Protein AF-A0A520EBV9-F1 (afdb_monomer)

Mean predicted aligned error: 3.5 Å

Sequence (101 aa):
MTHWFDLEPVGVDFFDTAPHIFTYSIDLAAEPDVVWAGLTADEPLSWCRLLTKVHYTSPRPYGVGTRRIAEVGGGAMQMREKFITWDDETRRHSFYVEQSN

Foldseek 3Di:
DDDKDFDDDDAPCCCVVPPDHDDDDDDDPDDLLVLLCQCLPQWHPVVPPQFPTKGWPDDDDDFAQTWMWTAGRNNPKIFIKGWHGDDPVVSDIDIDTRMMD

Structure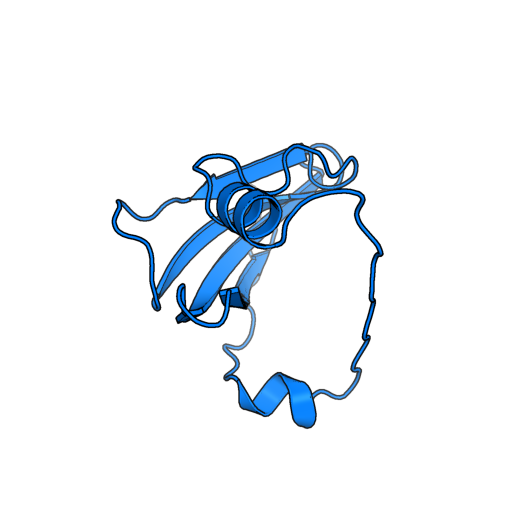 (mmCIF, N/CA/C/O backbone):
data_AF-A0A520EBV9-F1
#
_entry.id   AF-A0A520EBV9-F1
#
loop_
_atom_site.group_PDB
_atom_site.id
_atom_site.type_symbol
_atom_site.label_atom_id
_atom_site.label_alt_id
_atom_site.label_comp_id
_atom_site.label_asym_id
_atom_site.label_entity_id
_atom_site.label_seq_id
_atom_site.pdbx_PDB_ins_code
_atom_site.Cartn_x
_atom_site.Cartn_y
_atom_site.Cartn_z
_atom_site.occupancy
_atom_site.B_iso_or_equiv
_atom_site.auth_seq_id
_atom_site.auth_comp_id
_atom_site.auth_asym_id
_atom_site.auth_atom_id
_atom_site.pdbx_PDB_model_num
ATOM 1 N N . MET A 1 1 ? -7.734 14.746 22.010 1.00 68.06 1 MET A N 1
ATOM 2 C CA . MET A 1 1 ? -7.036 13.513 21.594 1.00 68.06 1 MET A CA 1
ATOM 3 C C . MET A 1 1 ? -7.636 13.097 20.272 1.00 68.06 1 MET A C 1
ATOM 5 O O . MET A 1 1 ? -8.855 13.119 20.167 1.00 68.06 1 MET A O 1
ATOM 9 N N . THR A 1 2 ? -6.811 12.791 19.280 1.00 83.62 2 THR A N 1
ATOM 10 C CA . THR A 1 2 ? -7.279 12.278 17.990 1.00 83.62 2 THR A CA 1
ATOM 11 C C . THR A 1 2 ? -7.861 10.878 18.193 1.00 83.62 2 THR A C 1
ATOM 13 O O . THR A 1 2 ? -7.189 10.028 18.781 1.00 83.62 2 THR A O 1
ATOM 16 N N . HIS A 1 3 ? -9.119 10.668 17.802 1.00 91.81 3 HIS A N 1
ATOM 17 C CA . HIS A 1 3 ? -9.789 9.375 17.936 1.00 91.81 3 HIS A CA 1
ATOM 18 C C . HIS A 1 3 ? -9.479 8.514 16.715 1.00 91.81 3 HIS A C 1
ATOM 20 O O . HIS A 1 3 ? -9.347 9.048 15.624 1.00 91.81 3 HIS A O 1
ATOM 26 N N . TRP A 1 4 ? -9.334 7.208 16.909 1.00 96.62 4 TRP A N 1
ATOM 27 C CA . TRP A 1 4 ? -9.077 6.266 15.825 1.00 96.62 4 TRP A CA 1
ATOM 28 C C . TRP A 1 4 ? -10.251 5.306 15.720 1.00 96.62 4 TRP A C 1
ATOM 30 O O . TRP A 1 4 ? -10.750 4.828 16.738 1.00 96.62 4 TRP A O 1
ATOM 40 N N . PHE A 1 5 ? -10.659 5.029 14.492 1.00 97.19 5 PHE A N 1
ATOM 41 C CA . PHE A 1 5 ? -11.699 4.077 14.151 1.00 97.19 5 PHE A CA 1
ATOM 42 C C . PHE A 1 5 ? -11.042 2.844 13.541 1.00 97.19 5 PHE A C 1
ATOM 44 O O . PHE A 1 5 ? -10.220 2.975 12.633 1.00 97.19 5 PHE A O 1
ATOM 51 N N . ASP A 1 6 ? -11.395 1.667 14.050 1.00 97.69 6 ASP A N 1
ATOM 52 C CA . ASP A 1 6 ? -10.947 0.391 13.498 1.00 97.69 6 ASP A CA 1
ATOM 53 C C . ASP A 1 6 ? -11.771 0.035 12.257 1.00 97.69 6 ASP A C 1
ATOM 55 O O . ASP A 1 6 ? -12.990 0.227 12.232 1.00 97.69 6 ASP A O 1
ATOM 59 N N . LEU A 1 7 ? -11.102 -0.497 11.235 1.00 97.25 7 LEU A N 1
ATOM 60 C CA . LEU A 1 7 ? -11.738 -1.008 10.024 1.00 97.25 7 LEU A CA 1
ATOM 61 C C . LEU A 1 7 ? -11.637 -2.535 9.972 1.00 97.25 7 LEU A C 1
ATOM 63 O O . LEU A 1 7 ? -10.720 -3.145 10.525 1.00 97.25 7 LEU A O 1
ATOM 67 N N . GLU A 1 8 ? -12.596 -3.157 9.288 1.00 96.56 8 GLU A N 1
ATOM 68 C CA . GLU A 1 8 ? -12.620 -4.605 9.104 1.00 96.56 8 GLU A CA 1
ATOM 69 C C . GLU A 1 8 ? -11.453 -5.062 8.204 1.00 96.56 8 GLU A C 1
ATOM 71 O O . GLU A 1 8 ? -11.277 -4.524 7.107 1.00 96.56 8 GLU A O 1
ATOM 76 N N . PRO A 1 9 ? -10.635 -6.041 8.637 1.00 96.38 9 PRO A N 1
ATOM 77 C CA . PRO A 1 9 ? -9.584 -6.601 7.798 1.00 96.38 9 PRO A CA 1
ATOM 78 C C . PRO A 1 9 ? -10.152 -7.310 6.570 1.00 96.38 9 PRO A C 1
ATOM 80 O O . PRO A 1 9 ? -11.095 -8.089 6.683 1.00 96.38 9 PRO A O 1
ATOM 83 N N . VAL A 1 10 ? -9.517 -7.115 5.415 1.00 96.50 10 VAL A N 1
ATOM 84 C CA . VAL A 1 10 ? -9.926 -7.753 4.156 1.00 96.50 10 VAL A CA 1
ATOM 85 C C . VAL A 1 10 ? -8.773 -8.492 3.483 1.00 96.50 10 VAL A C 1
ATOM 87 O O . VAL A 1 10 ? -7.600 -8.144 3.649 1.00 96.50 10 VAL A O 1
ATOM 90 N N . GLY A 1 11 ? -9.126 -9.540 2.738 1.00 96.00 11 GLY A N 1
ATOM 91 C CA . GLY A 1 11 ? -8.215 -10.321 1.911 1.00 96.00 11 GLY A CA 1
ATOM 92 C C . GLY A 1 11 ? -8.179 -9.848 0.458 1.00 96.00 11 GLY A C 1
ATOM 93 O O . GLY A 1 11 ? -8.837 -8.887 0.064 1.00 96.00 11 GLY A O 1
ATOM 94 N N . VAL A 1 12 ? -7.385 -10.546 -0.355 1.00 96.00 12 VAL A N 1
ATOM 95 C CA . VAL A 1 12 ? -7.242 -10.266 -1.795 1.00 96.00 12 VAL A CA 1
ATOM 96 C C . VAL A 1 12 ? -8.517 -10.535 -2.590 1.00 96.00 12 VAL A C 1
ATOM 98 O O . VAL A 1 12 ? -8.734 -9.919 -3.625 1.00 96.00 12 VAL A O 1
ATOM 101 N N . ASP A 1 13 ? -9.372 -11.421 -2.092 1.00 96.31 13 ASP A N 1
ATOM 102 C CA . ASP A 1 13 ? -10.689 -11.725 -2.647 1.00 96.31 13 ASP A CA 1
ATOM 103 C C . ASP A 1 13 ? -11.636 -10.516 -2.600 1.00 96.31 13 ASP A C 1
ATOM 105 O O . ASP A 1 13 ? -12.565 -10.418 -3.400 1.00 96.31 13 ASP A O 1
ATOM 109 N N . PHE A 1 14 ? -11.373 -9.546 -1.719 1.00 96.12 14 PHE A N 1
ATOM 110 C CA . PHE A 1 14 ? -12.178 -8.332 -1.615 1.00 96.12 14 PHE A CA 1
ATOM 111 C C . PHE A 1 14 ? -12.100 -7.446 -2.863 1.00 96.12 14 PHE A C 1
ATOM 113 O O . PHE A 1 14 ? -13.033 -6.697 -3.138 1.00 96.12 14 PHE A O 1
ATOM 120 N N . PHE A 1 15 ? -11.037 -7.562 -3.666 1.00 95.50 15 PHE A N 1
ATOM 121 C CA . PHE A 1 15 ? -10.965 -6.863 -4.953 1.00 95.50 15 PHE A CA 1
ATOM 122 C C . PHE A 1 15 ? -12.036 -7.331 -5.948 1.00 95.50 15 PHE A C 1
ATOM 124 O O . PHE A 1 15 ? -12.376 -6.564 -6.846 1.00 95.50 15 PHE A O 1
ATOM 131 N N . ASP A 1 16 ? -12.589 -8.533 -5.760 1.00 96.81 16 ASP A N 1
ATOM 132 C CA . ASP A 1 16 ? -13.640 -9.105 -6.606 1.00 96.81 16 ASP A CA 1
ATOM 133 C C . ASP A 1 16 ? -15.030 -9.055 -5.948 1.00 96.81 16 ASP A C 1
ATOM 135 O O . ASP A 1 16 ? -16.044 -9.052 -6.647 1.00 96.81 16 ASP A O 1
ATOM 139 N N . THR A 1 17 ? -15.100 -9.020 -4.611 1.00 96.81 17 THR A N 1
ATOM 140 C CA . THR A 1 17 ? -16.362 -9.126 -3.855 1.00 96.81 17 THR A CA 1
ATOM 141 C C . THR A 1 17 ? -16.844 -7.817 -3.225 1.00 96.81 17 THR A C 1
ATOM 143 O O . THR A 1 17 ? -17.963 -7.775 -2.706 1.00 96.81 17 THR A O 1
ATOM 146 N N . ALA A 1 18 ? -16.044 -6.743 -3.263 1.00 96.88 18 ALA A N 1
ATOM 147 C CA . ALA A 1 18 ? -16.405 -5.471 -2.644 1.00 96.88 18 ALA A CA 1
ATOM 148 C C . ALA A 1 18 ? -17.724 -4.894 -3.206 1.00 96.88 18 ALA A C 1
ATOM 150 O O . ALA A 1 18 ? -17.955 -4.936 -4.417 1.00 96.88 18 ALA A O 1
ATOM 151 N N . PRO A 1 19 ? -18.561 -4.250 -2.367 1.00 96.94 19 PRO A N 1
ATOM 152 C CA . PRO A 1 19 ? -19.797 -3.599 -2.819 1.00 96.94 19 PRO A CA 1
ATOM 153 C C . PRO A 1 19 ? -19.574 -2.523 -3.891 1.00 96.94 19 PRO A C 1
ATOM 155 O O . PRO A 1 19 ? -20.455 -2.252 -4.708 1.00 96.94 19 PRO A O 1
ATOM 158 N N . HIS A 1 20 ? -18.394 -1.900 -3.877 1.00 97.25 20 HIS A N 1
ATOM 159 C CA . HIS A 1 20 ? -17.968 -0.901 -4.844 1.00 97.25 20 HIS A CA 1
ATOM 160 C C . HIS A 1 20 ? -16.521 -1.165 -5.251 1.00 97.25 20 HIS A C 1
ATOM 162 O O . HIS A 1 20 ? -15.634 -1.219 -4.400 1.00 97.25 20 HIS A O 1
ATOM 168 N N . ILE A 1 21 ? -16.287 -1.283 -6.558 1.00 96.56 21 ILE A N 1
ATOM 169 C CA . ILE A 1 21 ? -14.965 -1.503 -7.144 1.00 96.56 21 ILE A CA 1
ATOM 170 C C . ILE A 1 21 ? -14.701 -0.366 -8.125 1.00 96.56 21 ILE A C 1
ATOM 172 O O . ILE A 1 21 ? -15.479 -0.131 -9.049 1.00 96.56 21 ILE A O 1
ATOM 176 N N . PHE A 1 22 ? -13.592 0.339 -7.918 1.00 96.50 22 PHE A N 1
ATOM 177 C CA . PHE A 1 22 ? -13.130 1.394 -8.810 1.00 96.50 22 PHE A CA 1
ATOM 178 C C . PHE A 1 22 ? -11.768 1.006 -9.377 1.00 96.50 22 PHE A C 1
ATOM 180 O O . PHE A 1 22 ? -10.845 0.693 -8.625 1.00 96.50 22 PHE A O 1
ATOM 187 N N . THR A 1 23 ? -11.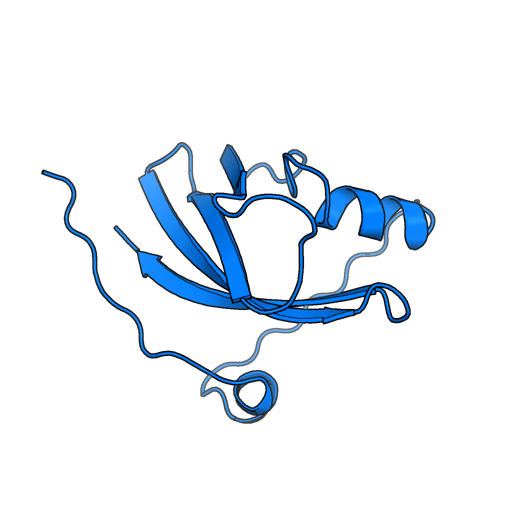633 1.053 -10.701 1.00 95.56 23 THR A N 1
ATOM 188 C CA . THR A 1 23 ? -10.385 0.737 -11.400 1.00 95.56 23 THR A CA 1
ATOM 189 C C . THR A 1 23 ? -9.914 1.957 -12.171 1.00 95.56 23 THR A C 1
ATOM 191 O O . THR A 1 23 ? -10.665 2.536 -12.953 1.00 95.56 23 THR A O 1
ATOM 194 N N . TYR A 1 24 ? -8.655 2.327 -11.956 1.00 93.38 24 TYR A N 1
ATOM 195 C CA . TYR A 1 24 ? -8.006 3.440 -12.634 1.00 93.38 24 TYR A CA 1
ATOM 196 C C . TYR A 1 24 ? -6.716 2.956 -13.290 1.00 93.38 24 TYR A C 1
ATOM 198 O O . TYR A 1 24 ? -6.013 2.100 -12.750 1.00 93.38 24 TYR A O 1
ATOM 206 N N . SER A 1 25 ? -6.394 3.528 -14.444 1.00 93.38 25 SER A N 1
ATOM 207 C CA . SER A 1 25 ? -5.130 3.306 -15.143 1.00 93.38 25 SER A CA 1
ATOM 208 C C . SER A 1 25 ? -4.546 4.656 -15.527 1.00 93.38 25 SER A C 1
ATOM 210 O O . SER A 1 25 ? -5.280 5.576 -15.886 1.00 93.38 25 SER A O 1
ATOM 212 N N . ILE A 1 26 ? -3.231 4.783 -15.386 1.00 89.75 26 ILE A N 1
ATOM 213 C CA . ILE A 1 26 ? -2.494 6.011 -15.668 1.00 89.75 26 ILE A CA 1
ATOM 214 C C . ILE A 1 26 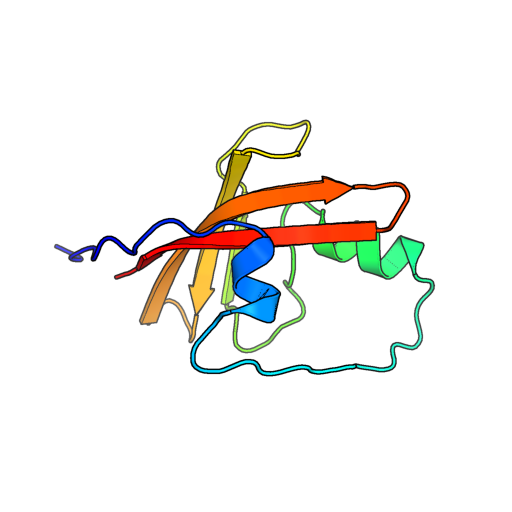? -1.323 5.628 -16.561 1.00 89.75 26 ILE A C 1
ATOM 216 O O . ILE A 1 26 ? -0.515 4.782 -16.179 1.00 89.75 26 ILE A O 1
ATOM 220 N N . ASP A 1 27 ? -1.225 6.271 -17.719 1.00 92.88 27 ASP A N 1
ATOM 221 C CA . ASP A 1 27 ? -0.058 6.147 -18.584 1.00 92.88 27 ASP A CA 1
ATOM 222 C C . ASP A 1 27 ? 1.061 7.048 -18.058 1.00 92.88 27 ASP A C 1
ATOM 224 O O . ASP A 1 27 ? 0.880 8.253 -17.860 1.00 92.88 27 ASP A O 1
ATOM 228 N N . LEU A 1 28 ? 2.229 6.456 -17.812 1.00 90.25 28 LEU A N 1
ATOM 229 C CA . LEU A 1 28 ? 3.402 7.147 -17.286 1.00 90.25 28 LEU A CA 1
ATOM 230 C C . LEU A 1 28 ? 4.540 7.076 -18.303 1.00 90.25 28 LEU A C 1
ATOM 232 O O . LEU A 1 28 ? 4.843 6.015 -18.839 1.00 90.25 28 LEU A O 1
ATOM 236 N N . ALA A 1 29 ? 5.222 8.201 -18.522 1.00 94.38 29 ALA A N 1
ATOM 237 C CA . ALA A 1 29 ? 6.447 8.261 -19.321 1.00 94.38 29 ALA A CA 1
ATOM 238 C C . ALA A 1 29 ? 7.668 7.795 -18.500 1.00 94.38 29 ALA A C 1
ATOM 240 O O . ALA A 1 29 ? 8.636 8.535 -18.330 1.00 94.38 29 ALA A O 1
ATOM 241 N N . ALA A 1 30 ? 7.584 6.597 -17.920 1.00 92.38 30 ALA A N 1
ATOM 242 C CA . ALA A 1 30 ? 8.619 5.992 -17.090 1.00 92.38 30 ALA A CA 1
ATOM 243 C C . ALA A 1 30 ? 8.606 4.467 -17.244 1.00 92.38 30 ALA A C 1
ATOM 245 O O . ALA A 1 30 ? 7.551 3.865 -17.433 1.00 92.38 30 ALA A O 1
ATOM 246 N N . GLU A 1 31 ? 9.777 3.843 -17.115 1.00 95.56 31 GLU A N 1
ATOM 247 C CA . GLU A 1 31 ? 9.892 2.385 -17.143 1.00 95.56 31 GLU A CA 1
ATOM 248 C C . GLU A 1 31 ? 9.186 1.744 -15.936 1.00 95.56 31 GLU A C 1
ATOM 250 O O . GLU A 1 31 ? 9.234 2.304 -14.831 1.00 95.56 31 GLU A O 1
ATOM 255 N N . PRO A 1 32 ? 8.589 0.545 -16.075 1.00 93.94 32 PRO A N 1
ATOM 256 C CA . PRO A 1 32 ? 7.832 -0.064 -14.984 1.00 93.94 32 PRO A CA 1
ATOM 257 C C . PRO A 1 32 ? 8.674 -0.335 -13.724 1.00 93.94 32 PRO A C 1
ATOM 259 O O . PRO A 1 32 ? 8.150 -0.267 -12.616 1.00 93.94 32 PRO A O 1
ATOM 262 N N . ASP A 1 33 ? 9.979 -0.605 -13.864 1.00 94.19 33 ASP A N 1
ATOM 263 C CA . ASP A 1 33 ? 10.902 -0.778 -12.724 1.00 94.19 33 ASP A CA 1
ATOM 264 C C . ASP A 1 33 ? 11.107 0.525 -11.945 1.00 94.19 33 ASP A C 1
ATOM 266 O O . ASP A 1 33 ? 11.186 0.517 -10.719 1.00 94.19 33 ASP A O 1
ATOM 270 N N . VAL A 1 34 ? 11.142 1.662 -12.646 1.00 93.81 34 VAL A N 1
ATOM 271 C CA . VAL A 1 34 ? 11.277 2.987 -12.025 1.00 93.81 34 VAL A CA 1
ATOM 272 C C . VAL A 1 34 ? 10.013 3.328 -11.242 1.00 93.81 34 VAL A C 1
ATOM 274 O O . VAL A 1 34 ? 10.093 3.814 -10.113 1.00 93.81 34 VAL A O 1
ATOM 277 N N . VAL A 1 35 ? 8.841 3.034 -11.812 1.00 93.12 35 VAL A N 1
ATOM 278 C CA . VAL A 1 35 ? 7.557 3.233 -11.128 1.00 93.12 35 VAL A CA 1
ATOM 279 C C . VAL A 1 35 ? 7.471 2.348 -9.885 1.00 93.12 35 VAL A C 1
ATOM 281 O O . VAL A 1 35 ? 7.143 2.842 -8.807 1.00 93.12 35 VAL A O 1
ATOM 284 N N . TRP A 1 36 ? 7.826 1.065 -10.003 1.00 94.88 36 TRP A N 1
ATOM 285 C CA . TRP A 1 36 ? 7.823 0.132 -8.877 1.00 94.88 36 TRP A CA 1
ATOM 286 C C . TRP A 1 36 ? 8.774 0.557 -7.753 1.00 94.88 36 TRP A C 1
ATOM 288 O O . TRP A 1 36 ? 8.378 0.586 -6.584 1.00 94.88 36 TRP A O 1
ATOM 298 N N . ALA A 1 37 ? 9.996 0.971 -8.097 1.00 93.31 37 ALA A N 1
ATOM 299 C CA . ALA A 1 37 ? 10.953 1.495 -7.128 1.00 93.31 37 ALA A CA 1
ATOM 300 C C . ALA A 1 37 ? 10.397 2.725 -6.391 1.00 93.31 37 ALA A C 1
ATOM 302 O O . ALA A 1 37 ? 10.588 2.859 -5.187 1.00 93.31 37 ALA A O 1
ATOM 303 N N . GLY A 1 38 ? 9.651 3.597 -7.079 1.00 92.31 38 GLY A N 1
ATOM 304 C CA . GLY A 1 38 ? 8.979 4.744 -6.461 1.00 92.31 38 GLY A CA 1
ATOM 305 C C . GLY A 1 38 ? 7.814 4.370 -5.534 1.00 92.31 38 GLY A C 1
ATOM 306 O O . GLY A 1 38 ? 7.582 5.052 -4.537 1.00 92.31 38 GLY A O 1
ATOM 307 N N . LEU A 1 39 ? 7.084 3.290 -5.827 1.00 92.00 39 LEU A N 1
ATOM 308 C CA . LEU A 1 39 ? 5.990 2.793 -4.978 1.00 92.00 39 LEU A CA 1
ATOM 309 C C . LEU A 1 39 ? 6.495 2.094 -3.703 1.00 92.00 39 LEU A C 1
ATOM 311 O O . LEU A 1 39 ? 5.796 2.080 -2.688 1.00 92.00 39 LEU A O 1
ATOM 315 N N . THR A 1 40 ? 7.717 1.562 -3.737 1.00 93.69 40 THR A N 1
ATOM 316 C CA . THR A 1 40 ? 8.343 0.792 -2.645 1.00 93.69 40 THR A CA 1
ATOM 317 C C . THR A 1 40 ? 9.509 1.522 -1.951 1.00 93.69 40 THR A C 1
ATOM 319 O O . THR A 1 40 ? 10.117 0.994 -1.010 1.00 93.69 40 THR A O 1
ATOM 322 N N . ALA A 1 41 ? 9.814 2.751 -2.383 1.00 91.75 41 ALA A N 1
ATOM 323 C CA . ALA A 1 41 ? 10.777 3.656 -1.753 1.00 91.75 41 ALA A CA 1
ATOM 324 C C . ALA A 1 41 ? 10.374 4.008 -0.313 1.00 91.75 41 ALA A C 1
ATOM 326 O O . ALA A 1 41 ? 9.217 3.857 0.051 1.00 91.75 41 ALA A O 1
ATOM 327 N N . ASP A 1 42 ? 11.302 4.519 0.503 1.00 86.06 42 ASP A N 1
ATOM 328 C CA . ASP A 1 42 ? 11.016 4.864 1.910 1.00 86.06 42 ASP A CA 1
ATOM 329 C C . ASP A 1 42 ? 9.899 5.920 2.064 1.00 86.06 42 ASP A C 1
ATOM 331 O O . ASP A 1 42 ? 9.114 5.856 3.013 1.00 86.06 42 ASP A O 1
ATOM 335 N N . GLU A 1 43 ? 9.792 6.843 1.100 1.00 85.75 43 GLU A N 1
ATOM 336 C CA . GLU A 1 43 ? 8.728 7.851 0.993 1.00 85.75 43 GLU 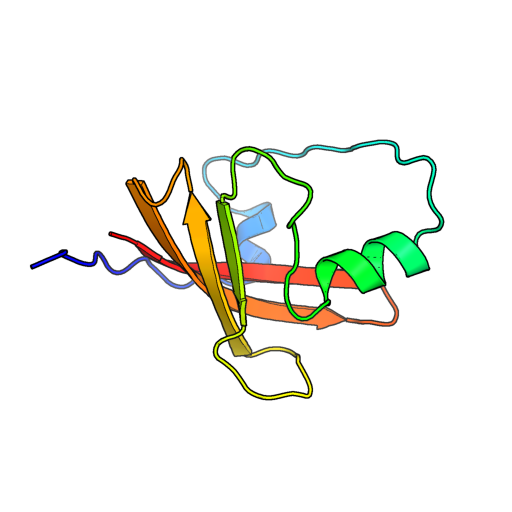A CA 1
ATOM 337 C C . GLU A 1 43 ? 7.910 7.637 -0.294 1.00 85.75 43 GLU A C 1
ATOM 339 O O . GLU A 1 43 ? 8.102 8.340 -1.297 1.00 85.75 43 GLU A O 1
ATOM 344 N N . PRO A 1 44 ? 7.013 6.638 -0.317 1.00 84.88 44 PRO A N 1
ATOM 345 C CA . PRO A 1 44 ? 6.237 6.333 -1.507 1.00 84.88 44 PRO A CA 1
ATOM 346 C C . PRO A 1 44 ? 5.184 7.418 -1.756 1.00 84.88 44 PRO A C 1
ATOM 348 O O . PRO A 1 44 ? 4.711 8.075 -0.833 1.00 84.88 44 PRO A O 1
ATOM 351 N N . LEU A 1 45 ? 4.765 7.582 -3.014 1.00 83.56 45 LEU A N 1
ATOM 352 C CA . LEU A 1 45 ? 3.693 8.515 -3.408 1.00 83.56 45 LEU A CA 1
ATOM 353 C C . LEU A 1 45 ? 3.968 9.997 -3.082 1.00 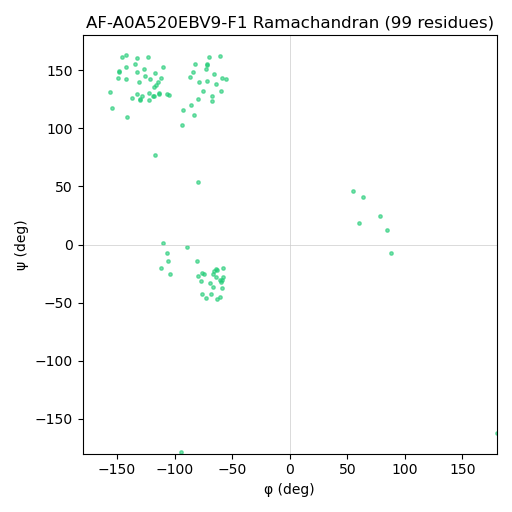83.56 45 LEU A C 1
ATOM 355 O O . LEU A 1 45 ? 3.041 10.801 -3.120 1.00 83.56 45 LEU A O 1
ATOM 359 N N . SER A 1 46 ? 5.220 10.387 -2.834 1.00 80.06 46 SER A N 1
ATOM 360 C CA . SER A 1 46 ? 5.622 11.782 -2.567 1.00 80.06 46 SER A CA 1
ATOM 361 C C . SER A 1 46 ? 5.257 12.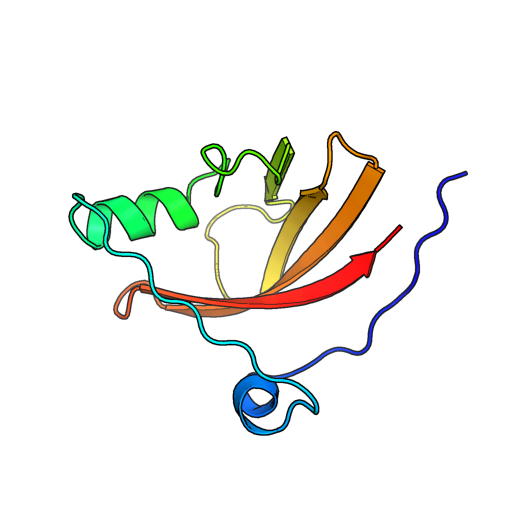769 -3.688 1.00 80.06 46 SER A C 1
ATOM 363 O O . SER A 1 46 ? 5.147 13.973 -3.469 1.00 80.06 46 SER A O 1
ATOM 365 N N . TRP A 1 47 ? 5.015 12.264 -4.898 1.00 77.38 47 TRP A N 1
ATOM 366 C CA . TRP A 1 47 ? 4.527 13.021 -6.052 1.00 77.38 47 TRP A CA 1
ATOM 367 C C . TRP A 1 47 ? 3.004 13.274 -6.038 1.00 77.38 47 TRP A C 1
ATOM 369 O O . TRP A 1 47 ? 2.509 14.098 -6.812 1.00 77.38 47 TRP A O 1
ATOM 379 N N . CYS A 1 48 ? 2.234 12.580 -5.194 1.00 81.94 48 CYS A N 1
ATOM 380 C CA . CYS A 1 48 ? 0.779 12.691 -5.137 1.00 81.94 48 CYS A CA 1
ATOM 381 C C . CYS A 1 48 ? 0.353 13.883 -4.269 1.00 81.94 48 CYS A C 1
ATOM 383 O O . CYS A 1 48 ? 0.461 13.848 -3.052 1.00 81.94 48 CYS A O 1
ATOM 385 N N . ARG A 1 49 ? -0.215 14.933 -4.881 1.00 81.56 49 ARG A N 1
ATOM 386 C CA . ARG A 1 49 ? -0.569 16.184 -4.174 1.00 81.56 49 ARG A CA 1
ATOM 387 C C . ARG A 1 49 ? -1.544 16.015 -3.005 1.00 81.56 49 ARG A C 1
ATOM 389 O O . ARG A 1 49 ? -1.512 16.819 -2.079 1.00 81.56 49 ARG A O 1
ATOM 396 N N . LEU A 1 50 ? -2.440 15.029 -3.071 1.00 84.94 50 LEU A N 1
ATOM 397 C CA . LEU A 1 50 ? -3.435 14.798 -2.020 1.00 84.94 50 LEU A CA 1
ATOM 398 C C . LEU A 1 50 ? -2.844 14.047 -0.816 1.00 84.94 50 LEU A C 1
ATOM 400 O O . LEU A 1 50 ? -3.329 14.215 0.303 1.00 84.94 50 LEU A O 1
ATOM 404 N N . LEU A 1 51 ? -1.803 13.244 -1.046 1.00 85.31 51 LEU A N 1
ATOM 405 C CA . LEU A 1 51 ? -1.095 12.500 -0.013 1.00 85.31 51 LEU A CA 1
ATOM 406 C C . LEU A 1 51 ? 0.090 13.333 0.456 1.00 85.31 51 LEU A C 1
ATOM 408 O O . LEU A 1 51 ? 1.100 13.462 -0.223 1.00 85.31 51 LEU A O 1
ATOM 412 N N . THR A 1 52 ? -0.054 13.948 1.621 1.00 83.50 52 THR A N 1
ATOM 413 C CA . THR A 1 52 ? 0.936 14.907 2.122 1.00 83.50 52 THR A CA 1
ATOM 414 C C . THR A 1 52 ? 2.171 14.208 2.677 1.00 83.50 52 THR A C 1
ATOM 416 O O . THR A 1 52 ? 3.273 14.743 2.590 1.00 83.50 52 THR A O 1
ATOM 419 N N . LYS A 1 53 ? 1.998 13.007 3.234 1.00 89.06 53 LYS A N 1
ATOM 420 C CA . LYS A 1 53 ? 3.093 12.205 3.770 1.00 89.06 53 LYS A CA 1
ATOM 421 C C . LYS A 1 53 ? 2.709 10.738 3.774 1.00 89.06 53 LYS A C 1
ATOM 423 O O . LYS A 1 53 ? 1.656 10.380 4.290 1.00 89.06 53 LYS A O 1
ATOM 428 N N . VAL A 1 54 ? 3.581 9.882 3.263 1.00 93.75 54 VAL A N 1
ATOM 429 C CA . VAL A 1 54 ? 3.436 8.433 3.397 1.00 93.75 54 VAL A CA 1
ATOM 430 C C . VAL A 1 54 ? 4.776 7.871 3.835 1.00 93.75 54 VAL A C 1
ATOM 432 O O . VAL A 1 54 ? 5.802 8.215 3.258 1.00 93.75 54 VAL A O 1
ATOM 435 N N . HIS A 1 55 ? 4.785 7.051 4.883 1.00 93.50 55 HIS A N 1
ATOM 436 C CA . HIS A 1 55 ? 6.015 6.441 5.385 1.00 93.50 55 HIS A CA 1
ATOM 437 C C . HIS A 1 55 ? 5.744 5.078 6.010 1.00 93.50 55 HIS A C 1
ATOM 439 O O . HIS A 1 55 ? 4.724 4.862 6.670 1.00 93.50 55 HIS A O 1
ATOM 445 N N . TYR A 1 56 ? 6.682 4.159 5.819 1.00 95.81 56 TYR A N 1
ATOM 446 C CA . TYR A 1 56 ? 6.636 2.841 6.433 1.00 95.81 56 TYR A CA 1
ATOM 447 C C . TYR A 1 56 ? 6.925 2.924 7.934 1.00 95.81 56 TYR A C 1
ATOM 449 O O . TYR A 1 56 ? 7.785 3.679 8.381 1.00 95.81 56 TYR A O 1
ATOM 457 N N . THR A 1 57 ? 6.204 2.125 8.718 1.00 96.00 57 THR A N 1
ATOM 458 C CA . THR A 1 57 ? 6.437 1.965 10.163 1.00 96.00 57 THR A CA 1
ATOM 459 C C . THR A 1 57 ? 7.096 0.629 10.494 1.00 96.00 57 THR A C 1
ATOM 461 O O . THR A 1 57 ? 7.615 0.448 11.594 1.00 96.00 57 THR A O 1
ATOM 464 N N . SER A 1 58 ? 7.104 -0.315 9.548 1.00 95.69 58 SER A N 1
ATOM 465 C CA . SER A 1 58 ? 7.872 -1.557 9.648 1.00 95.69 58 SER A CA 1
ATOM 466 C C . SER A 1 58 ? 9.326 -1.362 9.195 1.00 95.69 58 SER A C 1
ATOM 468 O O . SER A 1 58 ? 9.573 -0.561 8.292 1.00 95.69 58 SER A O 1
ATOM 470 N N . PRO A 1 59 ? 10.294 -2.100 9.771 1.00 94.25 59 PRO A N 1
ATOM 471 C CA . PRO A 1 59 ? 11.664 -2.125 9.263 1.00 94.25 59 PRO A CA 1
ATOM 472 C C . PRO A 1 59 ? 11.749 -2.867 7.919 1.00 94.25 59 PRO A C 1
ATOM 474 O O . PRO A 1 59 ? 10.869 -3.656 7.578 1.00 94.25 59 PRO A O 1
ATOM 477 N N . ARG A 1 60 ? 12.833 -2.632 7.170 1.00 91.88 60 ARG A N 1
ATOM 478 C CA . ARG A 1 60 ? 13.170 -3.399 5.958 1.00 91.88 60 ARG A CA 1
ATOM 479 C C . ARG A 1 60 ? 13.654 -4.823 6.317 1.00 91.88 60 ARG A C 1
ATOM 481 O O . ARG A 1 60 ? 14.210 -5.000 7.403 1.00 91.88 60 ARG A O 1
ATOM 488 N N . PRO A 1 61 ? 13.530 -5.812 5.407 1.00 93.00 61 PRO A N 1
ATOM 489 C CA . PRO A 1 61 ? 12.901 -5.729 4.083 1.00 93.00 61 PRO A CA 1
ATOM 490 C C . PRO A 1 61 ? 11.371 -5.638 4.168 1.00 93.00 61 PRO A C 1
ATOM 492 O O . PRO A 1 61 ? 10.764 -6.136 5.113 1.00 93.00 61 PRO A O 1
ATOM 495 N N . TYR A 1 62 ? 10.757 -4.981 3.183 1.00 94.75 62 TYR A N 1
ATOM 496 C CA . TYR A 1 62 ? 9.300 -4.903 3.083 1.00 94.75 62 TYR A CA 1
ATOM 497 C C . TYR A 1 62 ? 8.724 -6.155 2.428 1.00 94.75 62 TYR A C 1
ATOM 499 O O . TYR A 1 62 ? 9.412 -6.858 1.692 1.00 94.75 62 TYR A O 1
ATOM 507 N N . GLY A 1 63 ? 7.464 -6.438 2.738 1.00 96.12 63 GLY A N 1
ATOM 508 C CA . GLY A 1 63 ? 6.762 -7.617 2.266 1.00 96.12 63 GLY A CA 1
ATOM 509 C C . GLY A 1 63 ? 5.331 -7.673 2.790 1.00 96.12 63 GLY A C 1
ATOM 510 O O . GLY A 1 63 ? 4.766 -6.691 3.278 1.00 96.12 63 GLY A O 1
ATOM 511 N N . VAL A 1 64 ? 4.734 -8.860 2.727 1.00 97.56 64 VAL A N 1
ATOM 512 C CA . VAL A 1 64 ? 3.423 -9.106 3.338 1.00 97.56 64 VAL A CA 1
ATOM 513 C C . VAL A 1 64 ? 3.491 -8.834 4.845 1.00 97.56 64 VAL A C 1
ATOM 515 O O . VAL A 1 64 ? 4.400 -9.286 5.537 1.00 97.56 64 VAL A O 1
ATOM 518 N N . GLY A 1 65 ? 2.519 -8.084 5.363 1.00 97.19 65 GLY A N 1
ATOM 519 C CA . GLY A 1 65 ? 2.452 -7.668 6.764 1.00 97.19 65 GLY A CA 1
ATOM 520 C C . GLY A 1 65 ? 3.186 -6.364 7.084 1.00 97.19 65 GLY A C 1
ATOM 521 O O . GLY A 1 65 ? 3.028 -5.859 8.199 1.00 97.19 65 GLY A O 1
ATOM 522 N N . THR A 1 66 ? 3.933 -5.790 6.133 1.00 97.69 66 THR A N 1
ATOM 523 C CA . THR A 1 66 ? 4.488 -4.438 6.258 1.00 97.69 66 THR A CA 1
ATOM 524 C C . THR A 1 66 ? 3.375 -3.431 6.537 1.00 97.69 66 THR A C 1
ATOM 526 O O . THR A 1 66 ? 2.269 -3.538 6.006 1.00 97.69 66 THR A O 1
ATOM 529 N N . ARG A 1 67 ? 3.673 -2.443 7.381 1.00 97.69 67 ARG A N 1
ATOM 530 C CA . ARG A 1 67 ? 2.766 -1.351 7.728 1.00 97.69 67 ARG A CA 1
ATOM 531 C C . ARG A 1 67 ? 3.319 -0.005 7.302 1.00 97.69 67 ARG A C 1
ATOM 533 O O . ARG A 1 67 ? 4.532 0.220 7.344 1.00 97.69 67 ARG A O 1
ATOM 540 N N . ARG A 1 68 ? 2.415 0.901 6.946 1.00 96.88 68 ARG A N 1
ATOM 541 C CA . ARG A 1 68 ? 2.723 2.307 6.682 1.00 96.88 68 ARG A CA 1
ATOM 542 C C . ARG A 1 68 ? 1.619 3.220 7.195 1.00 96.88 68 ARG A C 1
ATOM 544 O O . ARG A 1 68 ? 0.510 2.773 7.478 1.00 96.88 68 ARG A O 1
ATOM 551 N N . ILE A 1 69 ? 1.943 4.496 7.330 1.00 95.81 69 ILE A N 1
ATOM 552 C CA . ILE A 1 69 ? 0.980 5.553 7.629 1.00 95.81 69 ILE A CA 1
ATOM 553 C C . ILE A 1 69 ? 0.899 6.466 6.412 1.00 95.81 69 ILE A C 1
ATOM 555 O O . ILE A 1 69 ? 1.938 6.910 5.920 1.00 95.81 69 ILE A O 1
ATOM 559 N N . ALA A 1 70 ? -0.321 6.751 5.960 1.00 95.38 70 ALA A N 1
ATOM 560 C CA . ALA A 1 70 ? -0.615 7.711 4.904 1.00 95.38 70 ALA A CA 1
ATOM 561 C C . ALA A 1 70 ? -1.400 8.903 5.469 1.00 95.38 70 ALA A C 1
ATOM 563 O O . ALA A 1 70 ? -2.409 8.727 6.148 1.00 95.38 70 ALA A O 1
ATOM 564 N N . GLU A 1 71 ? -0.939 10.117 5.185 1.00 94.38 71 GLU A N 1
ATOM 565 C CA . GLU A 1 71 ? -1.579 11.375 5.565 1.00 94.38 71 GLU A CA 1
ATOM 566 C C . GLU A 1 71 ? -2.246 12.009 4.347 1.00 94.38 71 GLU A C 1
ATOM 568 O O . GLU A 1 71 ? -1.615 12.208 3.305 1.00 94.38 71 GLU A O 1
ATOM 573 N N . VAL A 1 72 ? -3.520 12.360 4.492 1.00 91.50 72 VAL A N 1
ATOM 574 C CA . VAL A 1 72 ? -4.371 12.873 3.417 1.00 91.50 72 VAL A CA 1
ATOM 575 C C . VAL A 1 72 ? -4.760 14.320 3.709 1.00 91.50 72 VAL A C 1
ATOM 577 O O . VAL A 1 72 ? -5.061 14.678 4.849 1.00 91.50 72 VAL A O 1
ATOM 580 N N . GLY A 1 73 ? -4.770 15.161 2.672 1.00 88.12 73 GLY A N 1
ATOM 581 C CA . GLY A 1 73 ? -5.357 16.502 2.736 1.00 88.12 73 GLY A CA 1
ATOM 582 C C . GLY A 1 73 ? -4.668 17.441 3.728 1.00 88.12 73 GLY A C 1
ATOM 583 O O . GLY A 1 73 ? -5.343 18.168 4.449 1.00 88.12 73 GLY A O 1
ATOM 584 N N . GLY A 1 74 ? -3.336 17.413 3.805 1.00 84.06 74 GLY A N 1
ATOM 585 C CA . GLY A 1 74 ? -2.574 18.256 4.729 1.00 84.06 74 GLY A CA 1
ATOM 586 C C . GLY A 1 74 ? -2.575 17.753 6.173 1.00 84.06 74 GLY A C 1
ATOM 587 O O . GLY A 1 74 ? -2.424 18.557 7.088 1.00 84.06 74 GLY A O 1
ATOM 588 N N . GLY A 1 75 ? -2.779 16.448 6.386 1.00 84.88 75 GLY A N 1
ATOM 589 C CA . GLY A 1 75 ? -2.863 15.844 7.720 1.00 84.88 75 GLY A CA 1
ATOM 590 C C . GLY A 1 75 ? -4.256 15.919 8.349 1.00 84.88 75 GLY A C 1
ATOM 591 O O . GLY A 1 75 ? -4.398 15.650 9.539 1.00 84.88 75 GLY A O 1
ATOM 592 N N . ALA A 1 76 ? -5.281 16.267 7.564 1.00 89.06 76 ALA A N 1
ATOM 593 C CA . ALA A 1 76 ? -6.674 16.270 8.007 1.00 89.06 76 ALA A CA 1
ATOM 594 C C . ALA A 1 76 ? -7.182 14.864 8.367 1.00 89.06 76 ALA A C 1
ATOM 596 O O . ALA A 1 76 ? -8.069 14.740 9.204 1.00 89.06 76 ALA A O 1
ATOM 597 N N . MET A 1 77 ? -6.614 13.831 7.738 1.00 93.31 77 MET A N 1
ATOM 598 C CA . MET A 1 77 ? -6.896 12.423 8.007 1.00 93.31 77 MET A CA 1
ATOM 599 C C . MET A 1 77 ? -5.604 11.615 7.893 1.00 93.31 77 MET A C 1
ATOM 601 O O . MET A 1 77 ? -4.775 11.866 7.013 1.00 93.31 77 MET A O 1
ATOM 605 N N . GLN A 1 78 ? -5.447 10.619 8.756 1.00 95.81 78 GLN A N 1
ATOM 606 C CA . GLN A 1 78 ? -4.375 9.635 8.691 1.00 95.81 78 GLN A CA 1
ATOM 607 C C . GLN A 1 78 ? -4.957 8.230 8.587 1.00 95.81 78 GLN A C 1
ATOM 609 O O . GLN A 1 78 ? -5.943 7.902 9.240 1.00 95.81 78 GLN A O 1
ATOM 614 N N . MET A 1 79 ? -4.301 7.386 7.799 1.00 96.75 79 MET A N 1
ATOM 615 C CA . MET A 1 79 ? -4.655 5.984 7.611 1.00 96.75 79 MET A CA 1
ATOM 616 C C . MET A 1 79 ? -3.468 5.112 7.999 1.00 96.75 79 MET A C 1
ATOM 618 O O . MET A 1 79 ? -2.342 5.345 7.554 1.00 96.75 79 MET A O 1
ATOM 622 N N . ARG A 1 80 ? -3.714 4.106 8.836 1.00 97.56 80 ARG A N 1
ATOM 623 C CA . ARG A 1 80 ? -2.759 3.035 9.128 1.00 97.56 80 ARG A CA 1
ATOM 624 C C . ARG A 1 80 ? -3.040 1.900 8.170 1.00 97.56 80 ARG A C 1
ATOM 626 O O . ARG A 1 80 ? -4.113 1.318 8.216 1.00 97.56 80 ARG A O 1
ATOM 633 N N . GLU A 1 81 ? -2.090 1.608 7.302 1.00 97.94 81 GLU A N 1
ATOM 634 C CA . GLU A 1 81 ? -2.248 0.645 6.219 1.00 97.94 81 GLU A CA 1
ATOM 635 C C . GLU A 1 81 ? -1.369 -0.576 6.460 1.00 97.94 81 GLU A C 1
ATOM 637 O O . GLU A 1 81 ? -0.233 -0.452 6.933 1.00 97.94 81 GLU A O 1
ATOM 642 N N . LYS A 1 82 ? -1.877 -1.752 6.089 1.00 98.25 82 LYS A N 1
ATOM 643 C CA . LYS A 1 82 ? -1.154 -3.020 6.163 1.00 98.25 82 LYS A CA 1
ATOM 644 C C . LYS A 1 82 ? -1.199 -3.749 4.831 1.00 98.25 82 LYS A C 1
ATOM 646 O O . LYS A 1 82 ? -2.270 -4.004 4.284 1.00 98.25 82 LYS A O 1
ATOM 651 N N . PHE A 1 83 ? -0.022 -4.128 4.348 1.00 97.88 83 PHE A N 1
ATOM 652 C CA . PHE A 1 83 ? 0.137 -4.870 3.106 1.00 97.88 83 PHE A CA 1
ATOM 653 C C . PHE A 1 83 ? -0.257 -6.338 3.283 1.00 97.88 83 PHE A C 1
ATOM 655 O O . PHE A 1 83 ? 0.178 -7.003 4.225 1.00 97.88 83 PHE A O 1
ATOM 662 N N . ILE A 1 84 ? -1.070 -6.843 2.357 1.00 97.56 84 ILE A N 1
ATOM 663 C CA . ILE A 1 84 ? -1.548 -8.235 2.305 1.00 97.56 84 ILE A CA 1
ATOM 664 C C . ILE A 1 84 ? -0.966 -9.005 1.119 1.00 97.56 84 ILE A C 1
ATOM 666 O O . ILE A 1 84 ? -0.894 -10.228 1.169 1.00 97.56 84 ILE A O 1
ATOM 670 N N . THR A 1 85 ? -0.476 -8.302 0.095 1.00 97.38 85 THR A N 1
ATOM 671 C CA . THR A 1 85 ? 0.371 -8.882 -0.953 1.00 97.38 85 THR A CA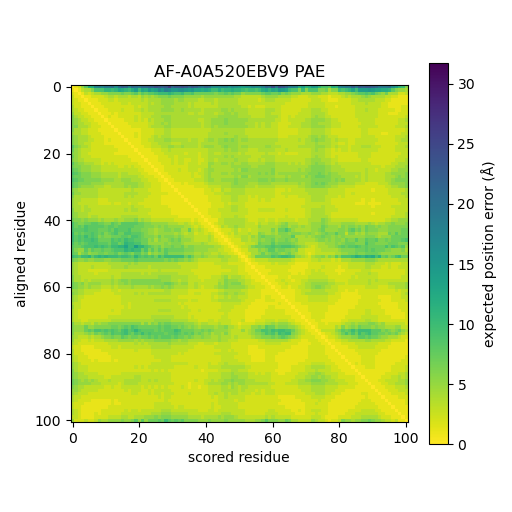 1
ATOM 672 C C . THR A 1 85 ? 1.583 -8.002 -1.195 1.00 97.38 85 THR A C 1
ATOM 674 O O . THR A 1 85 ? 1.504 -6.778 -1.069 1.00 97.38 85 THR A O 1
ATOM 677 N N . TRP A 1 86 ? 2.687 -8.637 -1.573 1.00 97.44 86 TRP A N 1
ATOM 678 C CA . TRP A 1 86 ? 3.902 -7.976 -2.018 1.00 97.44 86 TRP A CA 1
ATOM 679 C C . TRP A 1 86 ? 4.665 -8.923 -2.936 1.00 97.44 86 TRP A C 1
ATOM 681 O O . TRP A 1 86 ? 5.066 -10.002 -2.503 1.00 97.44 86 TRP A O 1
ATOM 691 N N . ASP A 1 87 ? 4.834 -8.528 -4.189 1.00 96.62 87 ASP A N 1
ATOM 692 C CA . ASP A 1 87 ? 5.526 -9.301 -5.209 1.00 96.62 87 ASP A CA 1
ATOM 693 C C . ASP A 1 87 ? 6.352 -8.350 -6.080 1.00 96.62 87 ASP A C 1
ATOM 695 O O . ASP A 1 87 ? 5.808 -7.543 -6.840 1.00 96.62 87 ASP A O 1
ATOM 699 N N . ASP A 1 88 ? 7.673 -8.434 -5.928 1.00 94.81 88 ASP A N 1
ATOM 700 C CA . ASP A 1 88 ? 8.632 -7.626 -6.678 1.00 94.81 88 ASP A CA 1
ATOM 701 C C . ASP A 1 88 ? 8.818 -8.117 -8.125 1.00 94.81 88 ASP A C 1
ATOM 703 O O . ASP A 1 88 ? 9.167 -7.319 -8.994 1.00 94.81 88 ASP A O 1
ATOM 707 N N . GLU A 1 89 ? 8.547 -9.394 -8.422 1.00 94.62 89 GLU A N 1
ATOM 708 C CA . GLU A 1 89 ? 8.661 -9.939 -9.781 1.00 94.62 89 GLU A CA 1
ATOM 709 C C . GLU A 1 89 ? 7.516 -9.425 -10.657 1.00 94.62 89 GLU A C 1
ATOM 711 O O . GLU A 1 89 ? 7.736 -8.941 -11.773 1.00 94.62 89 GLU A O 1
ATOM 716 N N . THR A 1 90 ? 6.290 -9.472 -10.127 1.00 95.62 90 THR A N 1
ATOM 717 C CA . THR A 1 90 ? 5.091 -8.985 -10.827 1.00 95.62 90 THR A CA 1
ATOM 718 C C . THR A 1 90 ? 4.787 -7.508 -10.573 1.00 95.62 90 THR A C 1
ATOM 720 O O . THR A 1 90 ? 3.855 -6.970 -11.175 1.00 95.62 90 THR A O 1
ATOM 723 N N . ARG A 1 91 ? 5.585 -6.834 -9.729 1.00 96.12 91 ARG A N 1
ATOM 724 C CA . ARG A 1 91 ? 5.454 -5.408 -9.360 1.00 96.12 91 ARG A CA 1
ATOM 725 C C . ARG A 1 91 ? 4.060 -5.100 -8.828 1.00 96.12 91 ARG A C 1
ATOM 727 O O . ARG A 1 91 ? 3.398 -4.142 -9.240 1.00 96.12 91 ARG A O 1
ATOM 734 N N . ARG A 1 92 ? 3.587 -5.962 -7.930 1.00 95.62 92 ARG A N 1
ATOM 735 C CA . ARG A 1 92 ? 2.233 -5.912 -7.391 1.00 95.62 92 ARG A CA 1
ATOM 736 C C . ARG A 1 92 ? 2.259 -5.985 -5.878 1.00 95.62 92 ARG A C 1
ATOM 738 O O . ARG A 1 92 ? 2.726 -6.944 -5.276 1.00 95.62 92 ARG A O 1
ATOM 745 N N . HIS A 1 93 ? 1.643 -4.998 -5.249 1.00 96.38 93 HIS A N 1
ATOM 746 C CA . HIS A 1 93 ? 1.330 -5.041 -3.831 1.00 96.38 93 HIS A CA 1
ATOM 747 C C . HIS A 1 93 ? -0.100 -4.566 -3.601 1.00 96.38 93 HIS A C 1
ATOM 749 O O . HIS A 1 93 ? -0.653 -3.784 -4.378 1.00 96.38 93 HIS A O 1
ATOM 755 N N . SER A 1 94 ? -0.690 -4.999 -2.502 1.00 97.06 94 SER A N 1
ATOM 756 C CA . SER A 1 94 ? -2.012 -4.562 -2.075 1.00 97.06 94 SER A CA 1
ATOM 757 C C . SER A 1 94 ? -2.042 -4.430 -0.565 1.00 97.06 94 SER A C 1
ATOM 759 O O . SER A 1 94 ? -1.275 -5.086 0.145 1.00 97.06 94 SER A O 1
ATOM 761 N N . PHE A 1 95 ? -2.903 -3.548 -0.077 1.00 97.25 95 PHE A N 1
ATOM 762 C CA . PHE A 1 95 ? -3.038 -3.236 1.335 1.00 97.25 95 PHE A CA 1
ATOM 763 C C . PHE A 1 95 ? -4.496 -2.928 1.663 1.00 97.25 95 PHE A C 1
ATOM 765 O O . PHE A 1 95 ? -5.282 -2.594 0.778 1.00 97.25 95 PHE A O 1
ATOM 772 N N . TYR A 1 96 ? -4.824 -3.003 2.946 1.00 97.88 96 TYR A N 1
ATOM 773 C CA . TYR A 1 96 ? -6.055 -2.453 3.502 1.00 97.88 96 TYR A CA 1
ATOM 774 C C . TYR A 1 96 ? -5.717 -1.461 4.618 1.00 97.88 96 TYR A C 1
ATOM 776 O O . TYR A 1 96 ? -4.603 -1.461 5.151 1.00 97.88 96 TYR A O 1
ATOM 784 N N . VAL A 1 97 ? -6.673 -0.602 4.959 1.00 97.75 97 VAL A N 1
ATOM 785 C CA . VAL A 1 97 ? -6.555 0.330 6.085 1.00 97.75 97 VAL A CA 1
ATOM 786 C C . VAL A 1 97 ? -6.996 -0.401 7.354 1.00 97.75 97 VAL A C 1
ATOM 788 O O . VAL A 1 97 ? -8.125 -0.864 7.424 1.00 97.75 97 VAL A O 1
ATOM 791 N N . GLU A 1 98 ? -6.111 -0.525 8.343 1.00 97.94 98 GLU A N 1
ATOM 792 C CA . GLU A 1 98 ? -6.418 -1.067 9.674 1.00 97.94 98 GLU A CA 1
ATOM 793 C C . GLU A 1 98 ? -7.183 -0.037 10.524 1.00 97.94 98 GLU A C 1
ATOM 795 O O . GLU A 1 98 ? -8.125 -0.400 11.222 1.00 97.94 98 GLU A O 1
ATOM 800 N N . GLN A 1 99 ? -6.776 1.241 10.482 1.00 97.44 99 GLN A N 1
ATOM 801 C CA . GLN A 1 99 ? -7.395 2.314 11.274 1.00 97.44 99 GLN A CA 1
ATOM 802 C C . GLN A 1 99 ? -7.335 3.667 10.555 1.00 97.44 99 GLN A C 1
ATOM 804 O O . GLN A 1 99 ? -6.348 3.953 9.870 1.00 97.44 99 GLN A O 1
ATOM 809 N N . SER 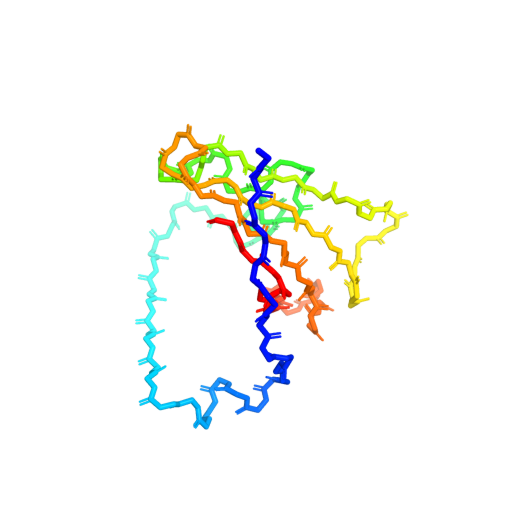A 1 100 ? -8.318 4.536 10.795 1.00 96.62 100 SER A N 1
ATOM 810 C CA . SER A 1 100 ? -8.293 5.950 10.382 1.00 96.62 100 SER A CA 1
ATOM 811 C C . SER A 1 100 ? -8.696 6.889 11.518 1.00 96.62 100 SER A C 1
ATOM 813 O O . SER A 1 100 ? -9.314 6.442 12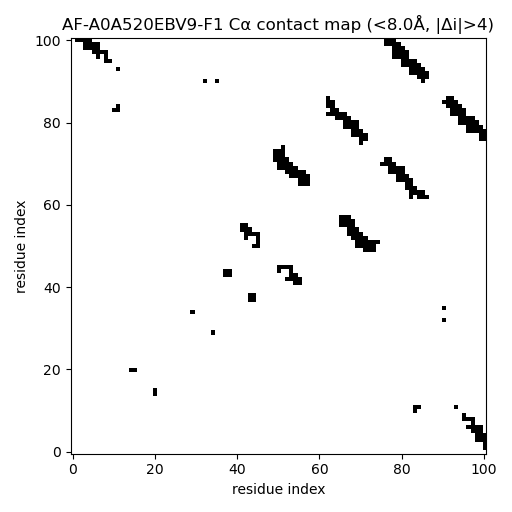.484 1.00 96.62 100 SER A O 1
ATOM 815 N N . ASN A 1 101 ? -8.351 8.174 11.423 1.00 93.38 101 ASN A N 1
ATOM 816 C CA . ASN A 1 101 ? -8.715 9.191 12.415 1.00 93.38 101 ASN A CA 1
ATOM 817 C C . ASN A 1 101 ? -9.552 10.352 11.878 1.00 93.38 101 ASN A C 1
ATOM 819 O O . ASN A 1 101 ? -9.668 10.464 10.639 1.00 93.38 101 ASN A O 1
#

Nearest PDB structures (foldseek):
  5or6-assembly1_A  TM=6.379E-01  e=6.413E-03  Arabidopsis thaliana
  6edz-assembly1_C  TM=2.577E-01  e=3.663E-01  Mycobacterium tuberculosis CDC1551
  7vwk-assembly1_A  TM=5.590E-01  e=3.039E+00  Streptomyces viridochromogenes Tue57
  6edz-assembly1_A  TM=2.590E-01  e=6.026E-01  Mycobacterium tuberculosis CDC1551
  6edz-assembly1_D  TM=2.581E-01  e=5.662E-01  Mycobacterium tuberculosis CDC1551

pLDDT: mean 93.31, std 5.32, range [68.06, 98.25]

Secondary structure (DSSP, 8-state):
----EE-----TTHHHH-SS--------SS-HHHHHHHHHSSSTTTT-TTEEEEEE-SPSSP-TT-EEEEEETTTTEEEEEEEEEEETTTTEEEEEEEEE-

Radius of gyration: 14.23 Å; Cα contacts (8 Å, |Δi|>4): 157; chains: 1; bounding box: 33×30×41 Å

Solvent-accessible surface area (backbone atoms only — not comparable to full-atom values): 6163 Å² total; per-residue (Å²): 130,91,61,74,46,80,46,82,87,76,63,82,66,44,78,80,67,46,98,73,80,86,88,87,87,81,93,66,102,63,57,71,69,59,53,44,51,44,64,70,37,76,58,24,56,74,85,38,85,56,42,64,44,35,40,62,76,49,70,84,82,78,42,61,68,32,32,32,40,40,23,33,69,79,61,74,30,44,35,36,33,36,25,74,38,57,37,81,90,79,66,44,67,45,63,46,54,49,32,38,78